Protein AF-A0A9X9F8K1-F1 (afdb_monomer_lite)

Secondary structure (DSSP, 8-state):
-----BTTB----SEEEEEEE--BGGGB-TTS-B-TTS-GGGGT-EEEEE-TT--EEEPEE-TTSEEEEEEEE--SSEEEEEEE-TTBPPEEEEEE--EEETTEEE--EEEE-PPPB-B---SSSSS-SGGG-

Sequence (133 aa):
MRVLQDQTFSVMSLNSLVEGNIKPGAFLNERGYLDEKFDYTKLGVKVYATDSYRHKFEGSLDKYGYFKLNGLPVNKRDYNLYVDVPGHLTSRLTTKLGTEKDGKLLGQCYYARPNENLAGDVNADKVIDIRDA

Radius of gyration: 17.1 Å; chains: 1; bounding box: 38×24×60 Å

pLDDT: mean 91.08, std 13.02, range [32.69, 98.56]

Organism: Bacillus cereus (NCBI:txid1396)

Foldseek 3Di:
DDFPDDPPDGDFAQKAKEKEFAQAPVQADPVRAHDLVFQCVVQVKWKWKAWPVRDIFTWDAGRRRMIMTIGHGADPGWMWIWIDGAQFAIWIDIGHQWDDDPNDTTGYHHYDDTDHGHGQPNVVPNDRDPVSD

Structure (mmCIF, N/CA/C/O backbone):
data_AF-A0A9X9F8K1-F1
#
_entry.id   AF-A0A9X9F8K1-F1
#
loop_
_atom_site.group_PDB
_atom_site.id
_atom_site.type_symbol
_atom_site.label_atom_id
_atom_site.label_alt_id
_atom_site.label_comp_id
_atom_site.label_asym_id
_atom_site.label_entity_id
_atom_site.label_seq_id
_atom_site.pdbx_PDB_ins_code
_atom_site.Cartn_x
_atom_site.Cartn_y
_atom_site.Cartn_z
_atom_site.occupancy
_atom_site.B_iso_or_equiv
_atom_site.auth_seq_id
_atom_site.auth_comp_id
_atom_site.auth_asym_id
_atom_site.auth_atom_id
_atom_site.pdbx_PDB_model_num
ATOM 1 N N . MET A 1 1 ? -0.225 3.834 16.846 1.00 45.84 1 MET A N 1
ATOM 2 C CA . MET A 1 1 ? -1.223 4.614 17.621 1.00 45.84 1 MET A CA 1
ATOM 3 C C . MET A 1 1 ? -0.800 4.616 19.084 1.00 45.84 1 MET A C 1
ATOM 5 O O . MET A 1 1 ? -0.701 3.550 19.677 1.00 45.84 1 MET A O 1
ATOM 9 N N . ARG A 1 2 ? -0.450 5.784 19.632 1.00 32.69 2 ARG A N 1
ATOM 10 C CA . ARG A 1 2 ? -0.038 5.938 21.034 1.00 32.69 2 ARG A CA 1
ATOM 11 C C . ARG A 1 2 ? -1.314 6.104 21.858 1.00 32.69 2 ARG A C 1
ATOM 13 O O . ARG A 1 2 ? -2.046 7.063 21.638 1.00 32.69 2 ARG A O 1
ATOM 20 N N . VAL A 1 3 ? -1.608 5.165 22.752 1.00 43.19 3 VAL A N 1
ATOM 21 C CA . VAL A 1 3 ? -2.622 5.390 23.788 1.00 43.19 3 VAL A CA 1
ATOM 22 C C . VAL A 1 3 ? -2.005 6.408 24.741 1.00 43.19 3 VAL A C 1
ATOM 24 O O . VAL A 1 3 ? -1.079 6.080 25.477 1.00 43.19 3 VAL A O 1
ATOM 27 N N . LEU A 1 4 ? -2.435 7.664 24.660 1.00 45.06 4 LEU A N 1
ATOM 28 C CA . LEU A 1 4 ? -2.127 8.643 25.695 1.00 45.06 4 LEU A CA 1
ATOM 29 C C . LEU A 1 4 ? -3.088 8.351 26.843 1.00 45.06 4 LEU A C 1
ATOM 31 O O . LEU A 1 4 ? -4.281 8.619 26.743 1.00 45.06 4 LEU A O 1
ATOM 35 N N . GLN A 1 5 ? -2.573 7.690 27.872 1.00 45.22 5 GLN A N 1
ATOM 36 C CA . GLN A 1 5 ? -3.316 7.364 29.078 1.00 45.22 5 GLN A CA 1
ATOM 37 C C . GLN A 1 5 ? -2.931 8.397 30.139 1.00 45.22 5 GLN A C 1
ATOM 39 O O . GLN A 1 5 ? -2.004 8.191 30.913 1.00 45.22 5 GLN A O 1
ATOM 44 N N . ASP A 1 6 ? -3.603 9.545 30.104 1.00 51.81 6 ASP A N 1
ATOM 45 C CA . ASP A 1 6 ? -3.746 10.406 31.278 1.00 51.81 6 ASP A CA 1
ATOM 46 C C . ASP A 1 6 ? -5.051 10.006 31.984 1.00 51.81 6 ASP A C 1
ATOM 48 O O . ASP A 1 6 ? -5.999 9.566 31.329 1.00 51.81 6 ASP A O 1
ATOM 52 N N . GLN A 1 7 ? -5.120 10.108 33.311 1.00 56.47 7 GLN A N 1
ATOM 53 C CA . GLN A 1 7 ? -6.232 9.593 34.126 1.00 56.47 7 GLN A CA 1
ATOM 54 C C . GLN A 1 7 ? -7.580 10.318 33.911 1.00 56.47 7 GLN A C 1
ATOM 56 O O . GLN A 1 7 ? -8.533 10.076 34.647 1.00 56.47 7 GLN A O 1
ATOM 61 N N . THR A 1 8 ? -7.694 11.186 32.903 1.00 63.00 8 THR A N 1
ATOM 62 C CA . THR A 1 8 ? -8.833 12.090 32.716 1.00 63.00 8 THR A CA 1
ATOM 63 C C . THR A 1 8 ? -9.669 11.820 31.457 1.00 63.00 8 THR A C 1
ATOM 65 O O . THR A 1 8 ? -10.830 12.222 31.430 1.00 63.00 8 THR A O 1
ATOM 68 N N . PHE A 1 9 ? -9.172 11.090 30.446 1.00 50.78 9 PHE A N 1
ATOM 69 C CA . PHE A 1 9 ? -9.993 10.621 29.313 1.00 50.78 9 PHE A CA 1
ATOM 70 C C . PHE A 1 9 ? -9.314 9.512 28.489 1.00 50.78 9 PHE A C 1
ATOM 72 O O . PHE A 1 9 ? -8.094 9.395 28.434 1.00 50.78 9 PHE A O 1
ATOM 79 N N . SER A 1 10 ? -10.120 8.702 27.794 1.00 58.94 10 SER A N 1
ATOM 80 C CA . SER A 1 10 ? -9.653 7.727 26.799 1.00 58.94 10 SER A CA 1
ATOM 81 C C . SER A 1 10 ? -10.170 8.116 25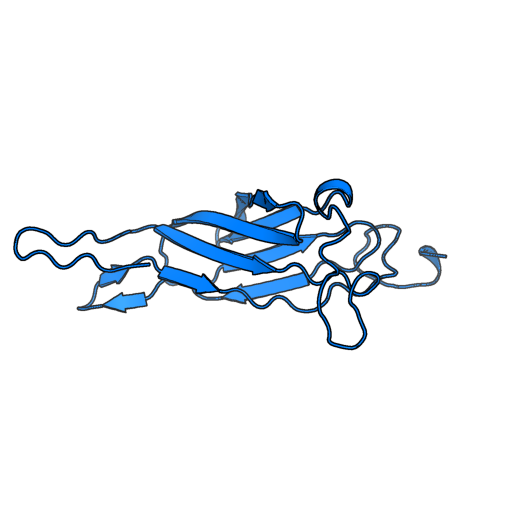.415 1.00 58.94 10 SER A C 1
ATOM 83 O O . SER A 1 10 ? -11.379 8.244 25.222 1.00 58.94 10 SER A O 1
ATOM 85 N N . VAL A 1 11 ? -9.272 8.294 24.440 1.00 64.44 11 VAL A N 1
ATOM 86 C CA . VAL A 1 11 ? -9.652 8.528 23.037 1.00 64.44 11 VAL A CA 1
ATOM 87 C C . VAL A 1 11 ? -9.817 7.183 22.333 1.00 64.44 11 VAL A C 1
ATOM 89 O O . VAL A 1 11 ? -8.843 6.480 22.067 1.00 64.44 11 VAL A O 1
ATOM 92 N N . MET A 1 12 ? -11.062 6.830 22.019 1.00 70.00 12 MET A N 1
ATOM 93 C CA . MET A 1 12 ? -11.413 5.644 21.237 1.00 70.00 12 MET A CA 1
ATOM 94 C C . MET A 1 12 ? -11.658 6.054 19.784 1.00 70.00 12 MET A C 1
ATOM 96 O O . MET A 1 12 ? -12.702 6.616 19.464 1.00 70.00 12 MET A O 1
ATOM 100 N N . SER A 1 13 ? -10.699 5.791 18.894 1.00 79.06 13 SER A N 1
ATOM 101 C CA . SER A 1 13 ? -10.911 6.035 17.464 1.00 79.06 13 SER A CA 1
ATOM 102 C C . SER A 1 13 ? -11.843 4.972 16.885 1.00 79.06 13 SER A C 1
ATOM 104 O O . SER A 1 13 ? -11.577 3.781 17.025 1.00 79.06 13 SER A O 1
ATOM 106 N N . LEU A 1 14 ? -12.896 5.394 16.186 1.00 89.56 14 LEU A N 1
ATOM 107 C CA . LEU A 1 14 ? -13.728 4.522 15.342 1.00 89.56 14 LEU A CA 1
ATOM 108 C C . LEU A 1 14 ? -13.206 4.441 13.901 1.00 89.56 14 LEU A C 1
ATOM 110 O O . LEU A 1 14 ? -13.864 3.881 13.031 1.00 89.56 14 LEU A O 1
ATOM 114 N N . ASN A 1 15 ? -12.020 4.996 13.653 1.00 93.69 15 ASN A N 1
ATOM 115 C CA . ASN A 1 15 ? -11.354 4.967 12.363 1.00 93.69 15 ASN A CA 1
ATOM 116 C C . ASN A 1 15 ? -9.958 4.359 12.487 1.00 93.69 15 ASN A C 1
ATOM 118 O O . ASN A 1 15 ? -9.220 4.638 13.438 1.00 93.69 15 ASN A O 1
ATOM 122 N N . SER A 1 16 ? -9.591 3.570 11.490 1.00 95.25 16 SER A N 1
ATOM 123 C CA . SER A 1 16 ? -8.274 2.972 11.340 1.00 95.25 16 SER A CA 1
ATOM 124 C C . SER A 1 16 ? -7.380 3.792 10.416 1.00 95.25 16 SER A C 1
ATOM 126 O O . SER A 1 16 ? -7.844 4.480 9.501 1.00 95.25 16 SER A O 1
ATOM 128 N N . LEU A 1 17 ? -6.079 3.689 10.678 1.00 95.62 17 LEU A N 1
ATOM 129 C CA . LEU A 1 17 ? -4.993 4.125 9.810 1.00 95.62 17 LEU A CA 1
ATOM 130 C C . LEU A 1 17 ? -4.352 2.870 9.225 1.00 95.62 17 LEU A C 1
ATOM 132 O O . LEU A 1 17 ? -3.968 1.967 9.969 1.00 95.62 17 LEU A O 1
ATOM 136 N N . VAL A 1 18 ? -4.227 2.828 7.906 1.00 97.69 18 VAL A N 1
ATOM 137 C CA . VAL A 1 18 ? -3.435 1.817 7.208 1.00 97.69 18 VAL A CA 1
ATOM 138 C C . VAL A 1 18 ? -2.198 2.482 6.647 1.00 97.69 18 VAL A C 1
ATOM 140 O O . VAL A 1 18 ? -2.296 3.523 6.007 1.00 97.69 18 VAL A O 1
ATOM 143 N N . GLU A 1 19 ? -1.046 1.872 6.857 1.00 98.31 19 GLU A N 1
ATOM 144 C CA . GLU A 1 19 ? 0.227 2.375 6.358 1.00 98.31 19 GLU A CA 1
ATOM 145 C C . GLU A 1 19 ? 1.096 1.230 5.841 1.00 98.31 19 GLU A C 1
ATOM 147 O O . GLU A 1 19 ? 0.891 0.080 6.223 1.00 98.31 19 GLU A O 1
ATOM 152 N N . GLY A 1 20 ? 2.046 1.509 4.959 1.00 98.00 20 GLY A N 1
ATOM 153 C CA . GLY A 1 20 ? 2.913 0.478 4.395 1.00 98.00 20 GLY A CA 1
ATOM 154 C C . GLY A 1 20 ? 3.791 1.026 3.284 1.00 98.00 20 GLY A C 1
ATOM 155 O O . GLY A 1 20 ? 3.763 2.217 2.997 1.00 98.00 20 GLY A O 1
ATOM 156 N N . ASN A 1 21 ? 4.562 0.150 2.649 1.00 97.69 21 ASN A N 1
ATOM 157 C CA . ASN A 1 21 ? 5.343 0.495 1.464 1.00 97.69 21 ASN A CA 1
ATOM 158 C C . ASN A 1 21 ? 4.777 -0.220 0.241 1.00 97.69 21 ASN A C 1
ATOM 160 O O . ASN A 1 21 ? 4.325 -1.366 0.337 1.00 97.69 21 ASN A O 1
ATOM 164 N N . ILE A 1 22 ? 4.813 0.450 -0.907 1.00 98.19 22 ILE A N 1
ATOM 165 C CA . ILE A 1 22 ? 4.542 -0.191 -2.196 1.00 98.19 22 ILE A CA 1
ATOM 166 C C . ILE A 1 22 ? 5.671 -1.167 -2.539 1.00 98.19 22 ILE A C 1
ATOM 168 O O . ILE A 1 22 ? 6.798 -1.025 -2.062 1.00 98.19 22 ILE A O 1
ATOM 172 N N . LYS A 1 23 ? 5.376 -2.161 -3.380 1.00 97.50 23 LYS A N 1
ATOM 173 C CA . LYS A 1 23 ? 6.365 -3.149 -3.829 1.00 97.50 23 LYS A CA 1
ATOM 174 C C . LYS A 1 23 ? 6.337 -3.344 -5.354 1.00 97.50 23 LYS A C 1
ATOM 176 O O . LYS A 1 23 ? 6.030 -4.443 -5.800 1.00 97.50 23 LYS A O 1
ATOM 181 N N . PRO A 1 24 ? 6.605 -2.305 -6.165 1.00 97.31 24 PRO A N 1
ATOM 182 C CA . PRO A 1 24 ? 6.741 -2.433 -7.615 1.00 97.31 24 PRO A CA 1
ATOM 183 C C . PRO A 1 24 ? 8.006 -3.219 -7.974 1.00 97.31 24 PRO A C 1
ATOM 185 O O . PRO A 1 24 ? 9.110 -2.694 -7.839 1.00 97.31 24 PRO A O 1
ATOM 188 N N . GLY A 1 25 ? 7.848 -4.472 -8.407 1.00 95.38 25 GLY A N 1
ATOM 189 C CA . GLY A 1 25 ? 8.941 -5.443 -8.536 1.00 95.38 25 GLY A CA 1
ATOM 190 C C . GLY A 1 25 ? 10.134 -4.952 -9.355 1.00 95.38 25 GLY A C 1
ATOM 191 O O . GLY A 1 25 ? 11.274 -5.099 -8.924 1.00 95.38 25 GLY A O 1
ATOM 192 N N . ALA A 1 26 ? 9.889 -4.251 -10.468 1.00 94.19 26 ALA A N 1
ATOM 193 C CA . ALA A 1 26 ? 10.949 -3.705 -11.324 1.00 94.19 26 ALA A CA 1
ATOM 194 C C . ALA A 1 26 ? 11.816 -2.614 -10.658 1.00 94.19 26 ALA A C 1
ATOM 196 O O . ALA A 1 26 ? 12.857 -2.244 -11.198 1.00 94.19 26 ALA A O 1
ATOM 197 N N . PHE A 1 27 ? 11.401 -2.088 -9.502 1.00 95.12 27 PHE A N 1
ATOM 198 C CA . PHE A 1 27 ? 12.098 -1.029 -8.767 1.00 95.12 27 PHE A CA 1
ATOM 199 C C . PHE A 1 27 ? 12.609 -1.478 -7.391 1.00 95.12 27 PHE A C 1
ATOM 201 O O . PHE A 1 27 ? 13.096 -0.643 -6.623 1.00 95.12 27 PHE A O 1
ATOM 208 N N . LEU A 1 28 ? 12.482 -2.766 -7.057 1.00 95.69 28 LEU A N 1
ATOM 209 C CA . LEU A 1 28 ? 13.043 -3.328 -5.834 1.00 95.69 28 LEU A CA 1
ATOM 210 C C . LEU A 1 28 ? 14.503 -3.731 -6.060 1.00 95.69 28 LEU A C 1
ATOM 212 O O . LEU A 1 28 ? 14.863 -4.285 -7.096 1.00 95.69 28 LEU A O 1
ATOM 216 N N . ASN A 1 29 ? 15.356 -3.474 -5.072 1.00 94.00 29 ASN A N 1
ATOM 217 C CA . ASN A 1 29 ? 16.708 -4.026 -5.050 1.00 94.00 29 ASN A CA 1
ATOM 218 C C . ASN A 1 29 ? 16.693 -5.526 -4.692 1.00 94.00 29 ASN A C 1
ATOM 220 O O . ASN A 1 29 ? 15.664 -6.080 -4.311 1.00 94.00 29 ASN A O 1
ATOM 224 N N . GLU A 1 30 ? 17.857 -6.177 -4.728 1.00 92.81 30 GLU A N 1
ATOM 225 C CA . GLU A 1 30 ? 18.010 -7.612 -4.416 1.00 92.81 30 GLU A CA 1
ATOM 226 C C . GLU A 1 30 ? 17.519 -8.011 -3.010 1.00 92.81 30 GLU A C 1
ATOM 228 O O . GLU A 1 30 ? 17.265 -9.182 -2.741 1.00 92.81 30 GLU A O 1
ATOM 233 N N . ARG A 1 31 ? 17.376 -7.044 -2.095 1.00 92.31 31 ARG A N 1
ATOM 234 C CA . ARG A 1 31 ? 16.856 -7.249 -0.735 1.00 92.31 31 ARG A CA 1
ATOM 235 C C . ARG A 1 31 ? 15.346 -6.994 -0.627 1.00 92.31 31 ARG A C 1
ATOM 237 O O . ARG A 1 31 ? 14.794 -7.107 0.464 1.00 92.31 31 ARG A O 1
ATOM 244 N N . GLY A 1 32 ? 14.681 -6.645 -1.727 1.00 92.06 32 GLY A N 1
ATOM 245 C CA . GLY A 1 32 ? 13.247 -6.364 -1.780 1.00 92.06 32 GLY A CA 1
ATOM 246 C C . GLY A 1 32 ? 12.852 -4.971 -1.280 1.00 92.06 32 GLY A C 1
ATOM 247 O O . GLY A 1 32 ? 11.694 -4.785 -0.901 1.00 92.06 32 GLY A O 1
ATOM 248 N N . TYR A 1 33 ? 13.786 -4.013 -1.248 1.00 94.38 33 TYR A N 1
ATOM 249 C CA . TYR A 1 33 ? 13.536 -2.632 -0.818 1.00 94.38 33 TYR A CA 1
ATOM 250 C C . TYR A 1 33 ? 13.579 -1.647 -1.983 1.00 94.38 33 TYR A C 1
ATOM 252 O O . TYR A 1 33 ? 14.308 -1.843 -2.955 1.00 94.38 33 TYR A O 1
ATOM 260 N N . LEU A 1 34 ? 12.830 -0.559 -1.830 1.00 95.94 34 LEU A N 1
ATOM 261 C CA . LEU A 1 34 ? 12.910 0.611 -2.693 1.00 95.94 34 LEU A CA 1
ATOM 262 C C . LEU A 1 34 ? 14.213 1.378 -2.443 1.00 95.94 34 LEU A C 1
ATOM 264 O O . LEU A 1 34 ? 14.761 1.357 -1.340 1.00 95.94 34 LEU A O 1
ATOM 268 N N . ASP A 1 35 ? 14.705 2.050 -3.477 1.00 93.81 35 ASP A N 1
ATOM 269 C CA . ASP A 1 35 ? 15.878 2.915 -3.403 1.00 93.81 35 ASP A CA 1
ATOM 270 C C . ASP A 1 35 ? 15.417 4.362 -3.181 1.00 93.81 35 ASP A C 1
ATOM 272 O O . ASP A 1 35 ? 14.732 4.952 -4.019 1.00 93.81 35 ASP A O 1
ATOM 276 N N . GLU A 1 36 ? 15.803 4.942 -2.044 1.00 90.56 36 GLU A N 1
ATOM 277 C CA . GLU A 1 36 ? 15.372 6.274 -1.598 1.00 90.56 36 GLU A CA 1
ATOM 278 C C . GLU A 1 36 ? 15.829 7.420 -2.520 1.00 90.56 36 GLU A C 1
ATOM 280 O O . GLU A 1 36 ? 15.381 8.559 -2.357 1.00 90.56 36 GLU A O 1
ATOM 285 N N . LYS A 1 37 ? 16.701 7.146 -3.502 1.00 93.25 37 LYS A N 1
ATOM 286 C CA . LYS A 1 37 ? 17.106 8.134 -4.512 1.00 93.25 37 LYS A CA 1
ATOM 287 C C . LYS A 1 37 ? 16.006 8.453 -5.529 1.00 93.25 37 LYS A C 1
ATOM 289 O O . LYS A 1 37 ? 16.089 9.484 -6.199 1.00 93.25 37 LYS A O 1
ATOM 294 N N . PHE A 1 38 ? 15.016 7.574 -5.690 1.00 94.69 38 PHE A N 1
ATOM 295 C CA . PHE A 1 38 ? 13.916 7.769 -6.631 1.00 94.69 38 PHE A CA 1
ATOM 296 C C . PHE A 1 38 ? 12.723 8.457 -5.969 1.00 94.69 38 PHE A C 1
ATOM 298 O O . PHE A 1 38 ? 12.481 8.324 -4.775 1.00 94.69 38 PHE A O 1
ATOM 305 N N . ASP A 1 39 ? 11.960 9.188 -6.780 1.00 97.50 39 ASP A N 1
ATOM 306 C CA . ASP A 1 39 ? 10.680 9.760 -6.377 1.00 97.50 39 ASP A CA 1
ATOM 307 C C . ASP A 1 39 ? 9.541 8.894 -6.917 1.00 97.50 39 ASP A C 1
ATOM 309 O O . ASP A 1 39 ? 9.144 9.005 -8.081 1.00 97.50 39 ASP A O 1
ATOM 313 N N . TYR A 1 40 ? 9.019 8.025 -6.057 1.00 97.62 40 TYR A N 1
ATOM 314 C CA . TYR A 1 40 ? 7.988 7.051 -6.405 1.00 97.62 40 TYR A CA 1
ATOM 315 C C . TYR A 1 40 ? 6.613 7.675 -6.666 1.00 97.62 40 TYR A C 1
ATOM 317 O O . TYR A 1 40 ? 5.762 7.032 -7.285 1.00 97.62 40 TYR A O 1
ATOM 325 N N . THR A 1 41 ? 6.395 8.943 -6.297 1.00 97.69 41 THR A N 1
ATOM 326 C CA . THR A 1 41 ? 5.149 9.651 -6.649 1.00 97.69 41 THR A CA 1
ATOM 327 C C . THR A 1 41 ? 5.019 9.863 -8.158 1.00 97.69 41 THR A C 1
ATOM 329 O O . THR A 1 41 ? 3.910 9.983 -8.678 1.00 97.69 41 THR A O 1
ATOM 332 N N . LYS A 1 42 ? 6.140 9.827 -8.891 1.00 97.81 42 LYS A N 1
ATOM 333 C CA . LYS A 1 42 ? 6.181 9.994 -10.350 1.00 97.81 42 LYS A CA 1
ATOM 334 C C . LYS A 1 42 ? 5.742 8.756 -11.130 1.00 97.81 42 LYS A C 1
ATOM 336 O O . LYS A 1 42 ? 5.537 8.859 -12.334 1.00 97.81 42 LYS A O 1
ATOM 341 N N . LEU A 1 43 ? 5.575 7.606 -10.472 1.00 96.31 43 LEU A N 1
ATOM 342 C CA . LEU A 1 43 ? 5.152 6.366 -11.131 1.00 96.31 43 LEU A CA 1
ATOM 343 C C . LEU A 1 43 ? 3.640 6.306 -11.405 1.00 96.31 43 LEU A C 1
ATOM 345 O O . LEU A 1 43 ? 3.179 5.359 -12.029 1.00 96.31 43 LEU A O 1
ATOM 349 N N . GLY A 1 44 ? 2.849 7.280 -10.937 1.00 96.50 44 GLY A N 1
ATOM 350 C CA . GLY A 1 44 ? 1.393 7.271 -11.129 1.00 96.50 44 GLY A CA 1
ATOM 351 C C . GLY A 1 44 ? 0.662 6.212 -10.293 1.00 96.50 44 GLY A C 1
ATOM 352 O O . GLY A 1 44 ? -0.443 5.804 -10.647 1.00 96.50 44 GLY A O 1
ATOM 353 N N . VAL A 1 45 ? 1.278 5.768 -9.194 1.00 98.00 45 VAL A N 1
ATOM 354 C CA . VAL A 1 45 ? 0.727 4.748 -8.295 1.00 98.00 45 VAL A CA 1
ATOM 355 C C . VAL A 1 45 ? -0.575 5.219 -7.658 1.00 98.00 45 VAL A C 1
ATOM 357 O O . VAL A 1 45 ? -0.668 6.345 -7.161 1.00 98.00 45 VAL A O 1
ATOM 360 N N . LYS A 1 46 ? -1.555 4.319 -7.578 1.00 98.25 46 LYS A N 1
ATOM 361 C CA . LYS A 1 46 ? -2.788 4.521 -6.814 1.00 98.25 46 LYS A CA 1
ATOM 362 C C . LYS A 1 46 ? -2.859 3.501 -5.691 1.00 98.25 46 LYS A C 1
ATOM 364 O O . LYS A 1 46 ? -2.825 2.295 -5.923 1.00 98.25 46 LYS A O 1
ATOM 369 N N . VAL A 1 47 ? -3.004 3.991 -4.465 1.00 98.50 47 VAL A N 1
ATOM 370 C CA . VAL A 1 47 ? -3.245 3.152 -3.290 1.00 98.50 47 VAL A CA 1
ATOM 371 C C . VAL A 1 47 ? -4.637 3.457 -2.776 1.00 98.50 47 VAL A C 1
ATOM 373 O O . VAL A 1 47 ? -4.946 4.611 -2.500 1.00 98.50 47 VAL A O 1
ATOM 376 N N . TYR A 1 48 ? -5.481 2.441 -2.645 1.00 98.56 48 TYR A N 1
ATOM 377 C CA . TYR A 1 48 ? -6.846 2.622 -2.159 1.00 98.56 48 TYR A CA 1
ATOM 378 C C . TYR A 1 48 ? -7.364 1.370 -1.468 1.00 98.56 48 TYR A C 1
ATOM 380 O O . TYR A 1 48 ? -6.901 0.263 -1.727 1.00 98.56 48 TYR A O 1
ATOM 388 N N . ALA A 1 49 ? -8.360 1.531 -0.606 1.00 98.00 49 ALA A N 1
ATOM 389 C CA . ALA A 1 49 ? -9.077 0.419 -0.006 1.00 98.00 49 ALA A CA 1
ATOM 390 C C . ALA A 1 49 ? -10.552 0.431 -0.402 1.00 98.00 49 ALA A C 1
ATOM 392 O O . ALA A 1 49 ? -11.134 1.486 -0.654 1.00 98.00 49 ALA A O 1
ATOM 393 N N . THR A 1 50 ? -11.169 -0.747 -0.415 1.00 97.44 50 THR A N 1
ATOM 394 C CA . THR A 1 50 ? -12.621 -0.895 -0.517 1.00 97.44 50 THR A CA 1
ATOM 395 C C . THR A 1 50 ? -13.163 -1.695 0.651 1.00 97.44 50 THR A C 1
ATOM 397 O O . THR A 1 50 ? -12.590 -2.735 0.990 1.00 97.44 50 THR A O 1
ATOM 400 N N . ASP A 1 51 ? -14.286 -1.263 1.216 1.00 94.75 51 ASP A N 1
ATOM 401 C CA . ASP A 1 51 ? -15.040 -2.070 2.175 1.00 94.75 51 ASP A CA 1
ATOM 402 C C . ASP A 1 51 ? -15.950 -3.100 1.472 1.00 94.75 51 ASP A C 1
ATOM 404 O O 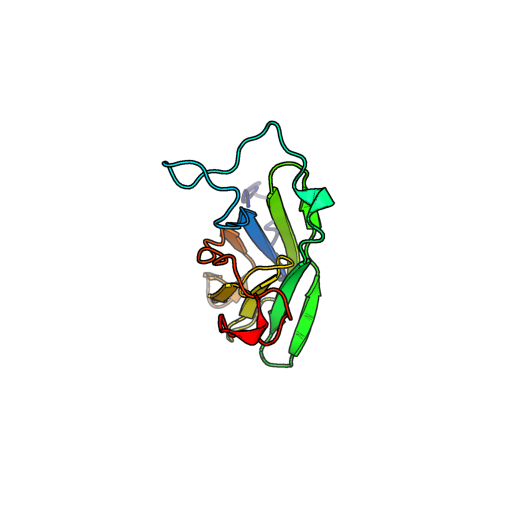. ASP A 1 51 ? -15.997 -3.201 0.241 1.00 94.75 51 ASP A O 1
ATOM 408 N N . SER A 1 52 ? -16.714 -3.865 2.256 1.00 90.94 52 SER A N 1
ATOM 409 C CA . SER A 1 52 ? -17.665 -4.854 1.725 1.00 90.94 52 SER A CA 1
ATOM 410 C C . SER A 1 52 ? -18.818 -4.258 0.907 1.00 90.94 52 SER A C 1
ATOM 412 O O . SER A 1 52 ? -19.484 -4.986 0.177 1.00 90.94 52 SER A O 1
ATOM 414 N N . TYR A 1 53 ? -19.079 -2.958 1.055 1.00 91.31 53 TYR A N 1
ATOM 415 C CA . TYR A 1 53 ? -20.108 -2.219 0.324 1.00 91.31 53 TYR A CA 1
ATOM 416 C C . TYR A 1 53 ? -19.529 -1.489 -0.893 1.00 91.31 53 TYR A C 1
ATOM 418 O O . TYR A 1 53 ? -20.249 -0.773 -1.582 1.00 91.31 53 TYR A O 1
ATOM 426 N N . ARG A 1 54 ? -18.243 -1.722 -1.196 1.00 89.94 54 ARG A N 1
ATOM 427 C CA . ARG A 1 54 ? -17.500 -1.121 -2.308 1.00 89.94 54 ARG A CA 1
ATOM 428 C C . ARG A 1 54 ? -17.314 0.392 -2.180 1.00 89.94 54 ARG A C 1
ATOM 430 O O . ARG A 1 54 ? -16.986 1.034 -3.178 1.00 89.94 54 ARG A O 1
ATOM 437 N N . HIS A 1 55 ? -17.447 0.960 -0.981 1.00 95.00 55 HIS A N 1
ATOM 438 C CA . HIS A 1 55 ? -16.995 2.330 -0.745 1.00 95.00 55 HIS A CA 1
ATOM 439 C C . HIS A 1 55 ? -15.481 2.387 -0.925 1.00 95.00 55 HIS A C 1
ATOM 441 O O . HIS A 1 55 ? -14.770 1.528 -0.402 1.00 95.00 55 HIS A O 1
ATOM 447 N N . LYS A 1 56 ? -14.998 3.382 -1.673 1.00 97.06 56 LYS A N 1
ATOM 448 C CA . LYS A 1 56 ? -13.578 3.549 -1.985 1.00 97.06 56 LYS A CA 1
ATOM 449 C C . LYS A 1 56 ? -12.948 4.593 -1.066 1.00 97.06 56 LYS A C 1
ATOM 451 O O . LYS A 1 56 ? -13.481 5.689 -0.918 1.00 97.06 56 LYS A O 1
ATOM 456 N N . PHE A 1 57 ? -11.799 4.251 -0.498 1.00 97.44 57 PHE A N 1
ATOM 457 C CA . PHE A 1 57 ? -10.996 5.115 0.362 1.00 97.44 57 PHE A CA 1
ATOM 458 C C . PHE A 1 57 ? -9.633 5.303 -0.297 1.00 97.44 57 PHE A C 1
ATOM 460 O O . PHE A 1 57 ? -8.865 4.346 -0.391 1.00 97.44 57 PHE A O 1
ATOM 467 N N . GLU A 1 58 ? -9.354 6.505 -0.792 1.00 98.19 58 GLU A N 1
ATOM 468 C CA . GLU A 1 58 ? -8.073 6.821 -1.428 1.00 98.19 58 GLU A CA 1
ATOM 469 C C . GLU A 1 58 ? -6.976 7.014 -0.374 1.00 98.19 58 GLU A C 1
ATOM 471 O O . GLU A 1 58 ? -7.207 7.552 0.714 1.00 98.19 58 GLU A O 1
ATOM 476 N N . GLY A 1 59 ? -5.773 6.563 -0.706 1.00 98.00 59 GLY A N 1
ATOM 477 C CA . GLY A 1 59 ? -4.563 6.779 0.068 1.00 98.00 59 GLY A CA 1
ATOM 478 C C . GLY A 1 59 ? -3.696 7.896 -0.498 1.00 98.00 59 GLY A C 1
ATOM 479 O O . GLY A 1 59 ? -3.847 8.330 -1.637 1.00 98.00 59 GLY A O 1
ATOM 480 N N . SER A 1 60 ? -2.736 8.331 0.308 1.00 98.38 60 SER A N 1
ATOM 481 C CA . SER A 1 60 ? -1.610 9.158 -0.122 1.00 98.38 60 SER A CA 1
ATOM 482 C C . SER A 1 60 ? -0.357 8.301 -0.265 1.00 98.38 60 SER A C 1
ATOM 484 O O . SER A 1 60 ? -0.173 7.377 0.529 1.00 98.38 60 SER A O 1
ATOM 486 N N . LEU A 1 61 ? 0.527 8.665 -1.190 1.00 98.44 61 LEU A N 1
ATOM 487 C CA . LEU A 1 61 ? 1.864 8.097 -1.356 1.00 98.44 61 LEU A CA 1
ATOM 488 C C . LEU A 1 61 ? 2.897 9.215 -1.198 1.00 98.44 61 LEU A C 1
ATOM 490 O O . LEU A 1 61 ? 2.705 10.301 -1.747 1.00 98.44 61 LEU A O 1
ATOM 494 N N . ASP A 1 62 ? 3.977 8.964 -0.465 1.00 98.19 62 ASP A N 1
ATOM 495 C CA . ASP A 1 62 ? 5.121 9.870 -0.432 1.00 98.19 62 ASP A CA 1
ATOM 496 C C . ASP A 1 62 ? 6.203 9.486 -1.453 1.00 98.19 62 ASP A C 1
ATOM 498 O O . ASP A 1 62 ? 6.155 8.441 -2.107 1.00 98.19 62 ASP A O 1
ATOM 502 N N . LYS A 1 63 ? 7.209 10.353 -1.600 1.00 98.00 63 LYS A N 1
ATOM 503 C CA . LYS A 1 63 ? 8.290 10.152 -2.572 1.00 98.00 63 LYS A CA 1
ATOM 504 C C . LYS A 1 63 ? 9.110 8.880 -2.342 1.00 98.00 63 LYS A C 1
ATOM 506 O O . LYS A 1 63 ? 9.742 8.429 -3.285 1.00 98.00 63 LYS A O 1
ATOM 511 N N . TYR A 1 64 ? 9.092 8.301 -1.141 1.00 97.62 64 TYR A N 1
ATOM 512 C CA . TYR A 1 64 ? 9.838 7.088 -0.795 1.00 97.62 64 TYR A CA 1
ATOM 513 C C . TYR A 1 64 ? 9.015 5.810 -1.001 1.00 97.62 64 TYR A C 1
ATOM 515 O O . TYR A 1 64 ? 9.477 4.716 -0.688 1.00 97.62 64 TYR A O 1
ATOM 523 N N . GLY A 1 65 ? 7.797 5.934 -1.535 1.00 97.75 65 GLY A N 1
ATOM 524 C CA . GLY A 1 65 ? 6.910 4.802 -1.766 1.00 97.75 65 GLY A CA 1
ATOM 525 C C . GLY A 1 65 ? 6.152 4.356 -0.513 1.00 97.75 65 GLY A C 1
ATOM 526 O O . GLY A 1 65 ? 5.515 3.297 -0.523 1.00 97.75 65 GLY A O 1
ATOM 527 N N . TYR A 1 66 ? 6.179 5.155 0.554 1.00 98.25 66 TYR A N 1
ATOM 528 C CA . TYR A 1 66 ? 5.400 4.899 1.754 1.00 98.25 66 TYR A CA 1
ATOM 529 C C . TYR A 1 66 ? 3.990 5.466 1.588 1.00 98.25 66 TYR A C 1
ATOM 531 O O . TYR A 1 66 ? 3.802 6.637 1.248 1.00 98.25 66 TYR A O 1
ATOM 539 N N . PHE A 1 67 ? 2.976 4.640 1.831 1.00 98.56 67 PHE A N 1
ATOM 540 C CA . PHE A 1 67 ? 1.579 5.026 1.692 1.00 98.56 67 PHE A CA 1
ATOM 541 C C . PHE A 1 67 ? 0.854 5.104 3.031 1.00 98.56 67 PHE A C 1
ATOM 543 O O . PHE A 1 67 ? 1.195 4.420 3.998 1.00 98.56 67 PHE A O 1
ATOM 550 N N . LYS A 1 68 ? -0.207 5.915 3.060 1.00 98.50 68 LYS A N 1
ATOM 551 C CA . LYS A 1 68 ? -1.152 6.020 4.178 1.00 98.50 68 LYS A CA 1
ATOM 552 C C . LYS A 1 68 ? -2.584 6.087 3.664 1.00 98.50 68 LYS A C 1
ATOM 554 O O . LYS A 1 68 ? -2.865 6.834 2.733 1.00 98.50 68 LYS A O 1
ATOM 559 N N . LEU A 1 69 ? -3.495 5.377 4.319 1.00 98.12 69 LEU A N 1
ATOM 560 C CA . LEU A 1 69 ? -4.937 5.546 4.180 1.00 98.12 69 LEU A CA 1
ATOM 561 C C . LEU A 1 69 ? -5.511 5.896 5.552 1.00 98.12 69 LEU A C 1
ATOM 563 O O . LEU A 1 69 ? -5.374 5.130 6.508 1.00 98.12 69 LEU A O 1
ATOM 567 N N . ASN A 1 70 ? -6.131 7.068 5.645 1.00 95.31 70 ASN A N 1
ATOM 568 C CA . ASN A 1 70 ? -6.686 7.603 6.885 1.00 95.31 70 ASN A CA 1
ATOM 569 C C . ASN A 1 70 ? -8.209 7.486 6.889 1.00 95.31 70 ASN A C 1
ATOM 571 O O . ASN A 1 70 ? -8.843 7.570 5.841 1.00 95.31 70 ASN A O 1
ATOM 575 N N . GLY A 1 71 ? -8.801 7.386 8.079 1.00 93.00 71 GLY A N 1
ATOM 576 C CA . GLY A 1 71 ? -10.249 7.536 8.224 1.00 93.00 71 GLY A CA 1
ATOM 577 C C . GLY A 1 71 ? -11.053 6.315 7.782 1.00 93.00 71 GLY A C 1
ATOM 578 O O . GLY A 1 71 ? -12.198 6.483 7.381 1.00 93.00 71 GLY A O 1
ATOM 579 N N . LEU A 1 72 ? -10.476 5.107 7.822 1.00 95.50 72 LEU A N 1
ATOM 580 C CA . LEU A 1 72 ? -11.190 3.889 7.431 1.00 95.50 72 LEU A CA 1
ATOM 581 C C . LEU A 1 72 ? -12.121 3.466 8.574 1.00 95.50 72 LEU A C 1
ATOM 583 O O . LEU A 1 72 ? -11.606 3.101 9.634 1.00 95.50 72 LEU A O 1
ATOM 587 N N . PRO A 1 73 ? -13.456 3.495 8.401 1.00 93.94 73 PRO A N 1
ATOM 588 C CA . PRO A 1 73 ? -14.376 3.196 9.492 1.00 93.94 73 PRO A CA 1
ATOM 589 C C . PRO A 1 73 ? -14.209 1.769 10.014 1.00 93.94 73 PRO A C 1
ATOM 591 O O . PRO A 1 73 ? -14.083 0.812 9.251 1.00 93.94 73 PRO A O 1
ATOM 594 N N . VAL A 1 74 ? -14.256 1.589 11.329 1.00 90.19 74 VAL A N 1
ATOM 595 C CA . VAL A 1 74 ? -14.229 0.243 11.905 1.00 90.19 74 VAL A CA 1
ATOM 596 C C . VAL A 1 74 ? -15.458 -0.545 11.479 1.00 90.19 74 VAL A C 1
ATOM 598 O O . VAL A 1 74 ? -16.594 -0.083 11.581 1.00 90.19 74 VAL A O 1
ATOM 601 N N . ASN A 1 75 ? -15.246 -1.774 11.026 1.00 87.19 75 ASN A N 1
ATOM 602 C CA . ASN A 1 75 ? -16.326 -2.718 10.801 1.00 87.19 75 ASN A CA 1
ATOM 603 C C . ASN A 1 75 ? -15.820 -4.157 10.984 1.00 87.19 75 ASN A C 1
ATOM 605 O O . ASN A 1 75 ? -14.618 -4.414 10.997 1.00 87.19 75 ASN A O 1
ATOM 609 N N . LYS A 1 76 ? -16.749 -5.099 11.178 1.00 87.94 76 LYS A N 1
ATOM 610 C CA . LYS A 1 76 ? -16.424 -6.519 11.418 1.00 87.94 76 LYS A CA 1
ATOM 611 C C . LYS A 1 76 ? -16.002 -7.273 10.147 1.00 87.94 76 LYS A C 1
ATOM 613 O O . LYS A 1 76 ? -15.518 -8.407 10.230 1.00 87.94 76 LYS A O 1
ATOM 618 N N . ARG A 1 77 ? -16.234 -6.677 8.977 1.00 91.44 77 ARG A N 1
ATOM 619 C CA . ARG A 1 77 ? -15.940 -7.254 7.665 1.00 91.44 77 ARG A CA 1
ATOM 620 C C . ARG A 1 77 ? -14.541 -6.838 7.216 1.00 91.44 77 ARG A C 1
ATOM 622 O O . ARG A 1 77 ? -13.883 -5.996 7.823 1.00 91.44 77 ARG A O 1
ATOM 629 N N . ASP A 1 78 ? -14.079 -7.491 6.164 1.00 94.19 78 ASP A N 1
ATOM 630 C CA . ASP A 1 78 ? -12.738 -7.261 5.655 1.00 94.19 78 ASP A CA 1
ATOM 631 C C . ASP A 1 78 ? -12.725 -6.071 4.694 1.00 94.19 78 ASP A C 1
ATOM 633 O O . ASP A 1 78 ? -13.693 -5.801 3.975 1.00 94.19 78 ASP A O 1
ATOM 637 N N . TYR A 1 79 ? -11.588 -5.392 4.666 1.00 96.69 79 TYR A N 1
ATOM 638 C CA . TYR A 1 79 ? -11.218 -4.454 3.622 1.00 96.69 79 TYR A CA 1
ATOM 639 C C . TYR A 1 79 ? -10.358 -5.154 2.583 1.00 96.69 79 TYR A C 1
ATOM 641 O O . TYR A 1 79 ? -9.576 -6.046 2.908 1.00 96.69 79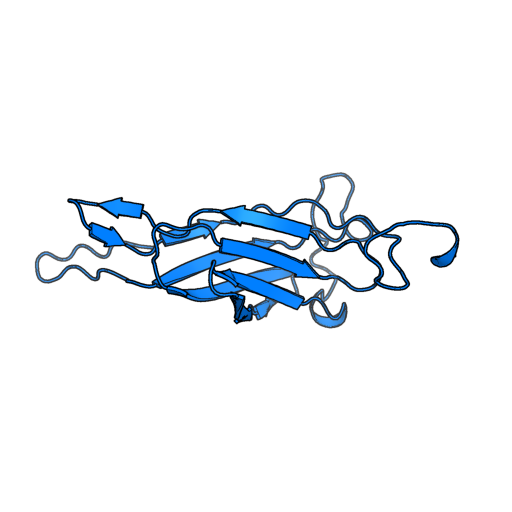 TYR A O 1
ATOM 649 N N . ASN A 1 80 ? -10.451 -4.691 1.341 1.00 97.56 80 ASN A N 1
ATOM 650 C CA . ASN A 1 80 ? -9.471 -4.992 0.307 1.00 97.56 80 ASN A CA 1
ATOM 651 C C . ASN A 1 80 ? -8.630 -3.745 0.069 1.00 97.56 80 ASN A C 1
ATOM 653 O O . ASN A 1 80 ? -9.167 -2.740 -0.385 1.00 97.56 80 ASN A O 1
ATOM 657 N N . LEU A 1 81 ? -7.344 -3.811 0.384 1.00 98.06 81 LEU A N 1
ATOM 658 C CA . LEU A 1 81 ? -6.347 -2.821 0.003 1.00 98.06 81 LEU A CA 1
ATOM 659 C C . LEU A 1 81 ? -5.808 -3.169 -1.384 1.00 98.06 81 LEU A C 1
ATOM 661 O O . LEU A 1 81 ? -5.490 -4.330 -1.641 1.00 98.06 81 LEU A O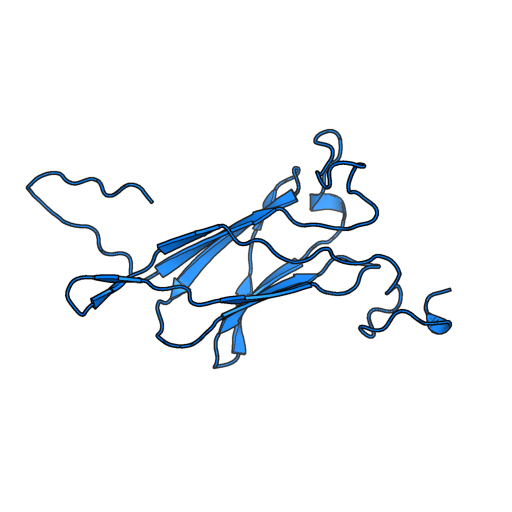 1
ATOM 665 N N . TYR A 1 82 ? -5.668 -2.162 -2.233 1.00 98.38 82 TYR A N 1
ATOM 666 C CA . TYR A 1 82 ? -5.120 -2.261 -3.575 1.00 98.38 82 TYR A CA 1
ATOM 667 C C . TYR A 1 82 ? -3.930 -1.323 -3.726 1.00 98.38 82 TYR A C 1
ATOM 669 O O . TYR A 1 82 ? -3.981 -0.169 -3.291 1.00 98.38 82 TYR A O 1
ATOM 677 N N . VAL A 1 83 ? -2.883 -1.824 -4.374 1.00 98.38 83 VAL A N 1
ATOM 678 C CA . VAL A 1 83 ? -1.758 -1.028 -4.867 1.00 98.38 83 VAL A CA 1
ATOM 679 C C . VAL A 1 83 ? -1.699 -1.240 -6.372 1.00 98.38 83 VAL A C 1
ATOM 681 O O . VAL A 1 83 ? -1.390 -2.339 -6.833 1.00 98.38 83 VAL A O 1
ATOM 684 N N . ASP A 1 84 ? -2.048 -0.202 -7.117 1.00 97.94 84 ASP A N 1
ATOM 685 C CA . ASP A 1 84 ? -2.079 -0.161 -8.576 1.00 97.94 84 ASP A CA 1
ATOM 686 C C . ASP A 1 84 ? -0.873 0.651 -9.062 1.00 97.94 84 ASP A C 1
ATOM 688 O O . ASP A 1 84 ? -0.720 1.819 -8.695 1.00 97.94 84 ASP A O 1
ATOM 692 N N . VAL A 1 85 ? 0.008 0.007 -9.825 1.00 97.94 85 VAL A N 1
ATOM 693 C CA . VAL A 1 85 ? 1.228 0.599 -10.378 1.00 97.94 85 VAL A CA 1
ATOM 694 C C . VAL A 1 85 ? 1.170 0.389 -11.891 1.00 97.94 85 VAL A C 1
ATOM 696 O O . VAL A 1 85 ? 1.144 -0.764 -12.316 1.00 97.94 85 VAL A O 1
ATOM 699 N N . PRO A 1 86 ? 1.181 1.452 -12.712 1.00 97.44 86 PRO A N 1
ATOM 700 C CA . PRO A 1 86 ? 1.201 1.318 -14.167 1.00 97.44 86 PRO A CA 1
ATOM 701 C C . PRO A 1 86 ? 2.292 0.353 -14.660 1.00 97.44 86 PRO A C 1
ATOM 703 O O . PRO A 1 86 ? 3.424 0.376 -14.165 1.00 97.44 86 PRO A O 1
ATOM 706 N N . GLY A 1 87 ? 1.950 -0.509 -15.620 1.00 96.88 87 GLY A N 1
ATOM 707 C CA . GLY A 1 87 ? 2.860 -1.527 -16.156 1.00 96.88 87 GLY A CA 1
ATOM 708 C C . GLY A 1 87 ? 3.092 -2.735 -15.240 1.00 96.88 87 GLY A C 1
ATOM 709 O O . GLY A 1 87 ? 4.000 -3.527 -15.497 1.00 96.88 87 GLY A O 1
ATOM 710 N N . HIS A 1 88 ? 2.341 -2.861 -14.142 1.00 97.88 88 HIS A N 1
ATOM 711 C CA . HIS A 1 88 ? 2.455 -3.965 -13.194 1.00 97.88 88 HIS A CA 1
ATOM 712 C C . HIS A 1 88 ? 1.081 -4.527 -12.828 1.00 97.88 88 HIS A C 1
ATOM 714 O O . HIS A 1 88 ? 0.086 -3.806 -12.765 1.00 97.88 88 HIS A O 1
ATOM 720 N N . LEU A 1 89 ? 1.056 -5.803 -12.441 1.00 97.81 89 LEU A N 1
ATOM 721 C CA . LEU A 1 89 ? -0.128 -6.419 -11.858 1.00 97.81 89 LEU A CA 1
ATOM 722 C C . LEU A 1 89 ? -0.524 -5.706 -10.560 1.00 97.81 89 LEU A C 1
ATOM 724 O O . LEU A 1 89 ? 0.303 -5.457 -9.675 1.00 97.81 89 LEU A O 1
ATOM 728 N N . THR A 1 90 ? -1.819 -5.425 -10.414 1.00 97.50 90 THR A N 1
ATOM 729 C CA . THR A 1 90 ? -2.374 -4.834 -9.189 1.00 97.50 90 THR A CA 1
ATOM 730 C C . THR A 1 90 ? -2.237 -5.802 -8.011 1.00 97.50 90 THR A C 1
ATOM 732 O O . THR A 1 90 ? -2.741 -6.925 -8.044 1.00 97.50 90 THR A O 1
ATOM 735 N N . SER A 1 91 ? -1.631 -5.339 -6.920 1.00 97.19 91 SER A N 1
ATOM 736 C CA . SER A 1 91 ? -1.541 -6.090 -5.668 1.00 97.19 91 SER A CA 1
ATOM 737 C C . SER A 1 91 ? -2.811 -5.891 -4.846 1.00 97.19 91 SER A C 1
ATOM 739 O O . SER A 1 91 ? -3.313 -4.769 -4.735 1.00 97.19 91 SER A O 1
ATOM 741 N N . ARG A 1 92 ? -3.330 -6.973 -4.254 1.00 97.12 92 ARG A N 1
ATOM 742 C CA . ARG A 1 92 ? -4.504 -6.961 -3.370 1.00 97.12 92 ARG A CA 1
ATOM 743 C C . ARG A 1 92 ? -4.177 -7.625 -2.035 1.00 97.12 92 ARG A C 1
ATOM 745 O O . ARG A 1 92 ? -3.727 -8.767 -2.005 1.00 97.12 92 ARG A O 1
ATOM 752 N N . LEU A 1 93 ? -4.489 -6.939 -0.937 1.00 97.25 93 LEU A N 1
ATOM 753 C CA . LEU A 1 93 ? -4.410 -7.465 0.427 1.00 97.25 93 LEU A CA 1
ATOM 754 C C . LEU A 1 93 ? -5.784 -7.380 1.096 1.00 97.25 93 LEU A C 1
ATOM 756 O O . LEU A 1 93 ? -6.344 -6.294 1.236 1.00 97.25 93 LEU A O 1
ATOM 760 N N . THR A 1 94 ? -6.314 -8.514 1.546 1.00 96.94 94 THR A N 1
ATOM 761 C CA . THR A 1 94 ? -7.553 -8.566 2.333 1.00 96.94 94 THR A CA 1
ATOM 762 C C . THR A 1 94 ? -7.218 -8.599 3.821 1.00 96.94 94 THR A C 1
ATOM 764 O O . THR A 1 94 ? -6.411 -9.420 4.251 1.00 96.94 94 THR A O 1
ATOM 767 N N . THR A 1 95 ? -7.801 -7.698 4.615 1.00 94.25 95 THR A N 1
ATOM 768 C CA . THR A 1 95 ? -7.488 -7.588 6.050 1.00 94.25 95 THR A CA 1
ATOM 769 C C . THR A 1 95 ? -8.637 -6.998 6.869 1.00 94.25 95 THR A C 1
ATOM 771 O O . THR A 1 95 ? -9.468 -6.248 6.354 1.00 94.25 95 THR A O 1
ATOM 774 N N . LYS A 1 96 ? -8.659 -7.297 8.173 1.00 92.50 96 LYS A N 1
ATOM 775 C CA . LYS A 1 96 ? -9.560 -6.670 9.148 1.00 92.50 96 LYS A CA 1
ATOM 776 C C . LYS A 1 96 ? -8.922 -5.412 9.723 1.00 92.50 96 LYS A C 1
ATOM 778 O O . LYS A 1 96 ? -7.817 -5.449 10.259 1.00 92.50 96 LYS A O 1
ATOM 783 N N . LEU A 1 97 ? -9.650 -4.301 9.675 1.00 89.94 97 LEU A N 1
ATOM 784 C CA . LEU A 1 97 ? -9.177 -2.996 10.147 1.00 89.94 97 LEU A CA 1
ATOM 785 C C . LEU A 1 97 ? -9.877 -2.553 11.434 1.00 89.94 97 LEU A C 1
ATOM 787 O O . LEU A 1 97 ? -10.234 -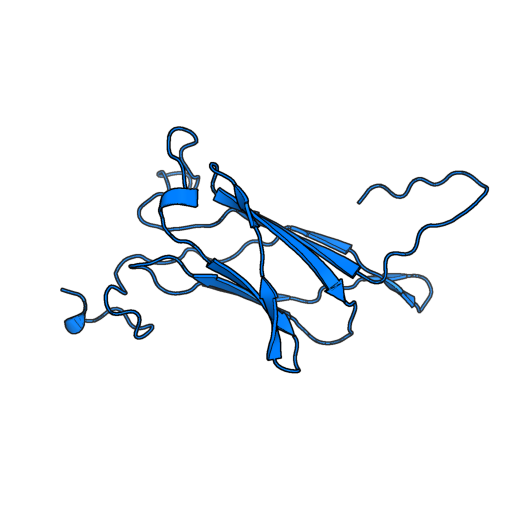1.391 11.588 1.00 89.94 97 LEU A O 1
ATOM 791 N N . GLY A 1 98 ? -10.043 -3.472 12.379 1.00 87.62 98 GLY A N 1
ATOM 792 C CA . GLY A 1 98 ? -10.527 -3.166 13.718 1.00 87.62 98 GLY A CA 1
ATOM 793 C C . GLY A 1 98 ? -9.989 -4.164 14.733 1.00 87.62 98 GLY A C 1
ATOM 794 O O . GLY A 1 98 ? -9.647 -5.292 14.377 1.00 87.62 98 GLY A O 1
ATOM 795 N N . THR A 1 99 ? -9.906 -3.734 15.985 1.00 87.94 99 THR A N 1
ATOM 796 C CA . THR A 1 99 ? -9.507 -4.565 17.122 1.00 87.94 99 THR A CA 1
ATOM 797 C C . THR A 1 99 ? -10.605 -4.541 18.176 1.00 87.94 99 THR A C 1
ATOM 799 O O . THR A 1 99 ? -11.184 -3.486 18.444 1.00 87.94 99 THR A O 1
ATOM 802 N N . GLU A 1 100 ? -10.944 -5.696 18.742 1.00 89.69 100 GLU A N 1
ATOM 803 C CA . GLU A 1 100 ? -11.921 -5.765 19.827 1.00 89.69 100 GLU A CA 1
ATOM 804 C C . GLU A 1 100 ? -11.234 -5.487 21.166 1.00 89.69 100 GLU A C 1
ATOM 806 O O . GLU A 1 100 ? -10.221 -6.097 21.507 1.00 89.69 100 GLU A O 1
ATOM 811 N N . LYS A 1 101 ? -11.800 -4.557 21.935 1.00 87.50 101 LYS A N 1
ATOM 812 C CA . LYS A 1 101 ? -11.365 -4.232 23.292 1.00 87.50 101 LYS A CA 1
ATOM 813 C C . LYS A 1 101 ? -12.590 -3.996 24.164 1.00 87.50 101 LYS A C 1
ATOM 815 O O . LYS A 1 101 ? -13.423 -3.156 23.835 1.00 87.50 101 LYS A O 1
ATOM 820 N N . ASP A 1 102 ? -12.711 -4.755 25.250 1.00 88.19 102 ASP A N 1
ATOM 821 C CA . ASP A 1 102 ? -13.825 -4.661 26.206 1.00 88.19 102 ASP A CA 1
ATOM 822 C C . ASP A 1 102 ? -15.212 -4.732 25.525 1.00 88.19 102 ASP A C 1
ATOM 824 O O . ASP A 1 102 ? -16.125 -3.964 25.829 1.00 88.19 102 ASP A O 1
ATOM 828 N N . GLY A 1 103 ? -15.354 -5.615 24.527 1.00 86.56 103 GLY A N 1
ATOM 829 C CA . GLY A 1 103 ? -16.586 -5.783 23.744 1.00 86.56 103 GLY A CA 1
ATOM 830 C C . GLY A 1 103 ? -16.873 -4.674 22.721 1.00 86.56 103 GLY A C 1
ATOM 831 O O . GLY A 1 103 ? -17.904 -4.717 22.048 1.00 86.56 103 GLY A O 1
ATOM 832 N N . LYS A 1 104 ? -15.979 -3.689 22.568 1.00 88.38 104 LYS A N 1
ATOM 833 C CA . LYS A 1 104 ? -16.084 -2.603 21.583 1.00 88.38 104 LYS A CA 1
ATOM 834 C C . LYS A 1 104 ? -15.098 -2.815 20.441 1.00 88.38 104 LYS A C 1
ATOM 836 O O . LYS A 1 104 ? -13.933 -3.126 20.667 1.00 88.38 104 LYS A O 1
ATOM 841 N N . LEU A 1 105 ? -15.557 -2.595 19.212 1.00 91.06 105 LEU A N 1
ATOM 842 C CA . LEU A 1 105 ? -14.692 -2.594 18.036 1.00 91.06 105 LEU A CA 1
ATOM 843 C C . LEU A 1 105 ? -14.053 -1.211 17.872 1.00 91.06 105 LEU A C 1
ATOM 845 O O . LEU A 1 105 ? -14.762 -0.218 17.715 1.00 91.06 105 LEU A O 1
ATOM 849 N N . LEU A 1 106 ? -12.724 -1.158 17.905 1.00 92.62 106 LEU A N 1
ATOM 850 C CA . LEU A 1 106 ? -11.934 0.068 17.835 1.00 92.62 106 LEU A CA 1
ATOM 851 C C . LEU A 1 106 ? -11.021 0.078 16.613 1.00 92.62 106 LEU A C 1
ATOM 853 O O . LEU A 1 106 ? -10.633 -0.966 16.085 1.00 92.62 106 LEU A O 1
ATOM 857 N N . GLY A 1 107 ? -10.674 1.283 16.172 1.00 91.81 107 GLY A N 1
ATOM 858 C CA . GLY A 1 107 ? -9.742 1.506 15.083 1.00 91.81 107 GLY A CA 1
ATOM 859 C C . GLY A 1 107 ? -8.329 1.140 15.500 1.00 91.81 107 GLY A C 1
ATOM 860 O O . GLY A 1 107 ? -7.979 1.163 16.681 1.00 91.81 107 GLY A O 1
ATOM 861 N N . GLN A 1 108 ? -7.500 0.816 14.519 1.00 91.69 108 GLN A N 1
ATOM 862 C CA . GLN A 1 108 ? -6.105 0.469 14.735 1.00 91.69 108 GLN A CA 1
ATOM 863 C C . GLN A 1 108 ? -5.186 1.161 13.735 1.00 91.69 108 GLN A C 1
ATOM 865 O O . GLN A 1 108 ? -5.610 1.661 12.697 1.00 91.69 108 GLN A O 1
ATOM 870 N N . CYS A 1 109 ? -3.901 1.171 14.073 1.00 93.25 109 CYS A N 1
ATOM 871 C CA . CYS A 1 109 ? -2.828 1.485 13.143 1.00 93.25 109 CYS A CA 1
ATOM 872 C C . CYS A 1 109 ? -2.326 0.157 12.576 1.00 93.25 109 CYS A C 1
ATOM 874 O O . CYS A 1 109 ? -1.675 -0.601 13.295 1.00 93.25 109 CYS A O 1
ATOM 876 N N . TYR A 1 110 ? -2.685 -0.147 11.335 1.00 95.44 110 TYR A N 1
ATOM 877 C CA . TYR A 1 110 ? -2.348 -1.404 10.681 1.00 95.44 110 TYR A CA 1
ATOM 878 C C . TYR A 1 110 ? -1.232 -1.190 9.661 1.00 95.44 110 TYR A C 1
ATOM 880 O O . TYR A 1 110 ? -1.404 -0.456 8.688 1.00 95.44 110 TYR A O 1
ATOM 888 N N . TYR A 1 111 ? -0.103 -1.867 9.869 1.00 97.50 111 TYR A N 1
ATOM 889 C CA . TYR A 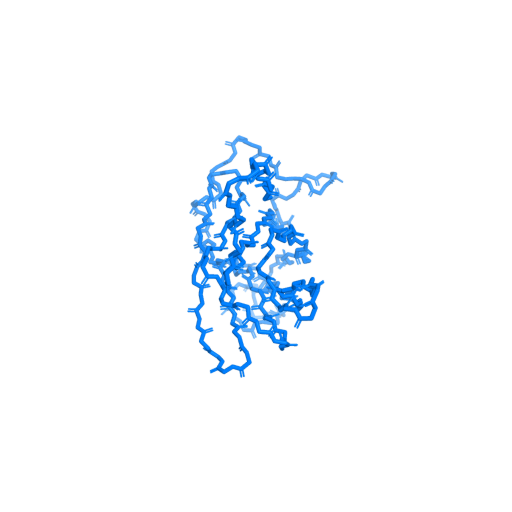1 111 ? 0.993 -1.882 8.906 1.00 97.50 111 TYR A CA 1
ATOM 890 C C . TYR A 1 111 ? 0.751 -2.971 7.853 1.00 97.50 111 TYR A C 1
ATOM 892 O O . TYR A 1 111 ? 0.933 -4.167 8.113 1.00 97.50 111 TYR A O 1
ATOM 900 N N . ALA A 1 112 ? 0.320 -2.557 6.667 1.00 97.50 112 ALA A N 1
ATOM 901 C CA . ALA A 1 112 ? 0.046 -3.416 5.531 1.00 97.50 112 ALA A CA 1
ATOM 902 C C . ALA A 1 112 ? 1.335 -3.912 4.866 1.00 97.50 112 ALA A C 1
ATOM 904 O O . ALA A 1 112 ? 2.289 -3.167 4.646 1.00 97.50 112 ALA A O 1
ATOM 905 N N . ARG A 1 113 ? 1.328 -5.196 4.502 1.00 96.25 113 ARG A N 1
ATOM 906 C CA . ARG A 1 113 ? 2.392 -5.859 3.740 1.00 96.25 113 ARG A CA 1
ATOM 907 C C . ARG A 1 113 ? 1.796 -6.400 2.439 1.00 96.25 113 ARG A C 1
ATOM 909 O O . ARG A 1 113 ? 1.479 -7.587 2.386 1.00 96.25 113 ARG A O 1
ATOM 916 N N . PRO A 1 114 ? 1.531 -5.538 1.441 1.00 95.88 114 PRO A N 1
ATOM 917 C CA . PRO A 1 114 ? 1.035 -6.003 0.155 1.00 95.88 114 PRO A CA 1
ATOM 918 C C . PRO A 1 114 ? 2.071 -6.911 -0.518 1.00 95.88 114 PRO A C 1
ATOM 920 O O . PRO A 1 114 ? 3.280 -6.779 -0.295 1.00 95.88 114 PRO A O 1
ATOM 923 N N . ASN A 1 115 ? 1.586 -7.825 -1.354 1.00 95.50 115 ASN A N 1
ATOM 924 C CA . ASN A 1 115 ? 2.455 -8.599 -2.232 1.00 95.50 115 ASN A CA 1
ATOM 925 C C . ASN A 1 115 ? 3.133 -7.676 -3.244 1.00 95.50 115 ASN A C 1
ATOM 927 O O . ASN A 1 115 ? 2.657 -6.570 -3.508 1.00 95.50 115 ASN A O 1
ATOM 931 N N . GLU A 1 116 ? 4.230 -8.161 -3.811 1.00 96.56 116 GLU A N 1
ATOM 932 C CA . GLU A 1 116 ? 4.898 -7.496 -4.919 1.00 96.56 116 GLU A CA 1
ATOM 933 C C . GLU A 1 116 ? 3.951 -7.322 -6.112 1.00 96.56 116 GLU A C 1
ATOM 935 O O . GLU A 1 116 ? 3.211 -8.237 -6.476 1.00 96.56 116 GLU A O 1
ATOM 940 N N . ASN A 1 117 ? 3.968 -6.132 -6.701 1.00 97.31 117 ASN A N 1
ATOM 941 C CA . ASN A 1 117 ? 3.370 -5.862 -7.995 1.00 97.31 117 ASN A CA 1
ATOM 942 C C . ASN A 1 117 ? 4.349 -6.383 -9.053 1.00 97.31 117 ASN A C 1
ATOM 944 O O . ASN A 1 117 ? 5.398 -5.773 -9.258 1.00 97.31 117 ASN A O 1
ATOM 948 N N . LEU A 1 118 ? 4.040 -7.515 -9.686 1.00 96.94 118 LEU A N 1
ATOM 949 C CA . LEU A 1 118 ? 4.874 -8.071 -10.755 1.00 96.94 118 LEU A CA 1
ATOM 950 C C . LEU A 1 118 ? 4.794 -7.166 -11.988 1.00 96.94 118 LEU A C 1
ATOM 952 O O . LEU A 1 118 ? 3.697 -6.794 -12.398 1.00 96.94 118 LEU A O 1
ATOM 956 N N . ALA A 1 119 ? 5.939 -6.808 -12.562 1.00 96.06 119 ALA A N 1
ATOM 957 C CA . ALA A 1 119 ? 5.992 -6.016 -13.788 1.00 96.06 119 ALA A CA 1
ATOM 958 C C . ALA A 1 119 ? 5.565 -6.849 -15.004 1.00 96.06 119 ALA A C 1
ATOM 960 O O . ALA A 1 119 ? 5.822 -8.053 -15.040 1.00 96.06 119 ALA A O 1
ATOM 961 N N . GLY A 1 120 ? 4.969 -6.196 -16.001 1.00 95.50 120 GLY A N 1
ATOM 962 C CA . GLY A 1 120 ? 4.649 -6.808 -17.293 1.00 95.50 120 GLY A CA 1
ATOM 963 C C . GLY A 1 120 ? 3.183 -6.746 -17.710 1.00 95.50 120 GLY A C 1
ATOM 964 O O . GLY A 1 120 ? 2.900 -7.153 -18.818 1.00 95.50 120 GLY A O 1
ATOM 965 N N . ASP A 1 121 ? 2.277 -6.230 -16.876 1.00 96.81 121 ASP A N 1
ATOM 966 C CA . ASP A 1 121 ? 0.883 -5.943 -17.264 1.00 96.81 121 ASP A CA 1
ATOM 967 C C . ASP A 1 121 ? 0.824 -4.509 -17.812 1.00 96.81 121 ASP A C 1
ATOM 969 O O . ASP A 1 121 ? 0.583 -3.540 -17.081 1.00 96.81 121 ASP A O 1
ATOM 973 N N . VAL A 1 122 ? 1.204 -4.352 -19.080 1.00 95.19 122 VAL A N 1
ATOM 974 C CA . VAL A 1 122 ? 1.374 -3.052 -19.750 1.00 95.19 122 VAL A CA 1
ATOM 975 C C . VAL A 1 122 ? 0.027 -2.509 -20.211 1.00 95.19 122 VAL A C 1
ATOM 977 O O . VAL A 1 122 ? -0.199 -1.295 -20.154 1.00 95.19 122 VAL A O 1
ATOM 980 N N . ASN A 1 123 ? -0.874 -3.392 -20.644 1.00 94.94 123 ASN A N 1
ATOM 981 C CA . ASN A 1 123 ? -2.195 -3.011 -21.140 1.00 94.94 123 ASN A CA 1
ATOM 982 C C . ASN A 1 123 ? -3.271 -2.896 -20.028 1.00 94.94 123 ASN A C 1
ATOM 984 O O . ASN A 1 123 ? -4.376 -2.418 -20.306 1.00 94.94 123 ASN A O 1
ATOM 988 N N . ALA A 1 124 ? -2.927 -3.242 -18.780 1.00 93.00 124 ALA A N 1
ATOM 989 C CA . ALA A 1 124 ? -3.766 -3.169 -17.580 1.00 93.00 124 ALA A CA 1
ATOM 990 C C . ALA A 1 124 ? -4.994 -4.105 -17.589 1.00 93.00 124 ALA A C 1
ATOM 992 O O . ALA A 1 124 ? -6.030 -3.790 -16.982 1.00 93.00 124 ALA A O 1
ATOM 993 N N . ASP A 1 125 ? -4.902 -5.258 -18.255 1.00 94.62 125 ASP A N 1
ATOM 994 C CA . ASP A 1 125 ? -5.956 -6.278 -18.285 1.00 94.62 125 ASP A CA 1
ATOM 995 C C . ASP A 1 125 ? -5.875 -7.295 -17.131 1.00 94.62 125 ASP A C 1
ATOM 997 O O . ASP A 1 125 ? -6.788 -8.117 -16.967 1.00 94.62 125 ASP A O 1
ATOM 1001 N N . LYS A 1 126 ? -4.879 -7.139 -16.244 1.00 93.38 126 LYS A N 1
ATOM 1002 C CA . LYS A 1 126 ? -4.618 -7.969 -15.051 1.00 93.38 126 LYS A CA 1
ATOM 1003 C C . LYS A 1 126 ? -4.064 -9.350 -15.375 1.00 93.38 126 LYS A C 1
ATOM 1005 O O . LYS A 1 126 ? -4.112 -10.242 -14.518 1.00 93.38 126 LYS A O 1
ATOM 1010 N N . VAL A 1 127 ? -3.545 -9.529 -16.578 1.00 94.62 127 VAL A N 1
ATOM 1011 C CA . VAL A 1 127 ? -2.810 -10.706 -17.022 1.00 94.62 127 VAL A CA 1
ATOM 1012 C C . VAL A 1 127 ? -1.455 -10.226 -17.545 1.00 94.62 127 VAL A C 1
ATOM 1014 O O . VAL A 1 127 ? -1.289 -9.069 -17.893 1.00 94.62 127 VAL A O 1
ATOM 1017 N N . ILE A 1 128 ? -0.447 -11.096 -17.498 1.00 95.06 128 ILE A N 1
ATOM 1018 C CA . ILE A 1 128 ? 0.813 -10.863 -18.208 1.00 95.06 128 ILE A CA 1
ATOM 1019 C C . ILE A 1 128 ? 0.826 -11.861 -19.355 1.00 95.06 128 ILE A C 1
ATOM 1021 O O . ILE A 1 128 ? 0.925 -13.071 -19.114 1.00 95.06 128 ILE A O 1
ATOM 1025 N N . ASP A 1 129 ? 0.682 -11.378 -20.582 1.00 94.94 129 ASP A N 1
ATOM 1026 C CA . ASP A 1 129 ? 0.659 -12.210 -21.776 1.00 94.94 129 ASP A CA 1
ATOM 1027 C C . ASP A 1 129 ? 1.328 -11.542 -22.993 1.00 94.94 129 ASP A C 1
ATOM 1029 O O . ASP A 1 129 ? 2.037 -10.544 -22.900 1.00 94.94 129 ASP A O 1
ATOM 1033 N N . ILE A 1 130 ? 1.185 -12.161 -24.168 1.00 95.50 130 ILE A N 1
ATOM 1034 C CA . ILE A 1 130 ? 1.820 -11.692 -25.408 1.00 95.50 130 ILE A CA 1
ATOM 1035 C C . ILE A 1 130 ? 1.303 -10.321 -25.880 1.00 95.50 130 ILE A C 1
ATOM 1037 O O . ILE A 1 130 ? 1.921 -9.705 -26.743 1.00 95.50 130 ILE A O 1
ATOM 1041 N N . ARG A 1 131 ? 0.173 -9.843 -25.354 1.00 95.25 131 ARG A N 1
ATOM 1042 C CA . ARG A 1 131 ? -0.416 -8.533 -25.663 1.00 95.25 131 ARG A CA 1
ATOM 1043 C C . ARG A 1 131 ? 0.240 -7.393 -24.888 1.00 95.25 131 ARG A C 1
ATOM 1045 O O . ARG A 1 131 ? -0.106 -6.242 -25.144 1.00 95.25 131 ARG A O 1
ATOM 1052 N N . ASP A 1 132 ? 1.144 -7.701 -23.962 1.00 93.75 132 ASP A N 1
ATOM 1053 C CA . ASP A 1 132 ? 1.925 -6.717 -23.209 1.00 93.75 132 ASP A CA 1
ATOM 1054 C C . ASP A 1 132 ? 3.271 -6.360 -23.866 1.00 93.75 132 ASP A C 1
ATOM 1056 O O . ASP A 1 132 ? 3.962 -5.458 -23.385 1.00 93.75 132 ASP A O 1
ATOM 1060 N N . ALA A 1 133 ? 3.650 -7.070 -24.939 1.00 87.50 133 ALA A N 1
ATOM 1061 C CA . ALA A 1 133 ? 4.934 -6.949 -25.639 1.00 87.50 133 ALA A CA 1
ATOM 1062 C C . ALA A 1 133 ? 4.942 -5.915 -26.778 1.00 87.50 133 ALA A C 1
ATOM 1064 O O . ALA A 1 133 ? 3.910 -5.760 -27.471 1.00 87.50 133 ALA A O 1
#